Protein AF-A0A4R0D611-F1 (afdb_monomer)

Structure (mmCIF, N/CA/C/O backbone):
data_AF-A0A4R0D611-F1
#
_entry.id   AF-A0A4R0D611-F1
#
loop_
_atom_site.group_PDB
_atom_site.id
_atom_site.type_symbol
_atom_site.label_atom_id
_atom_site.label_alt_id
_atom_site.label_comp_id
_atom_site.label_asym_id
_atom_site.label_entity_id
_atom_site.label_seq_id
_atom_site.pdbx_PDB_ins_code
_atom_site.Cartn_x
_atom_site.Cartn_y
_atom_site.Cartn_z
_atom_site.occupancy
_atom_site.B_iso_or_equiv
_atom_site.auth_seq_id
_atom_site.auth_comp_id
_atom_site.auth_asym_id
_atom_site.auth_atom_id
_atom_site.pdbx_PDB_model_num
ATOM 1 N N . MET A 1 1 ? -16.629 16.294 0.890 1.00 43.75 1 MET A N 1
ATOM 2 C CA . MET A 1 1 ? -15.579 15.389 0.367 1.00 43.75 1 MET A CA 1
ATOM 3 C C . MET A 1 1 ? -15.288 14.328 1.422 1.00 43.75 1 MET A C 1
ATOM 5 O O . MET A 1 1 ? -14.810 14.677 2.495 1.00 43.75 1 MET A O 1
ATOM 9 N N . LYS A 1 2 ? -15.661 13.059 1.198 1.00 51.69 2 LYS A N 1
ATOM 10 C CA . LYS A 1 2 ? -15.370 11.981 2.159 1.00 51.69 2 LYS A CA 1
ATOM 11 C C . LYS A 1 2 ? -13.868 11.694 2.094 1.00 51.69 2 LYS A C 1
ATOM 13 O O . LYS A 1 2 ? -13.415 11.095 1.127 1.00 51.69 2 LYS A O 1
ATOM 18 N N . LYS A 1 3 ? -13.089 12.150 3.084 1.00 55.97 3 LYS A N 1
ATOM 19 C CA . LYS A 1 3 ? -11.711 11.667 3.271 1.00 55.97 3 LYS A CA 1
ATOM 20 C C . LYS A 1 3 ? -11.807 10.150 3.412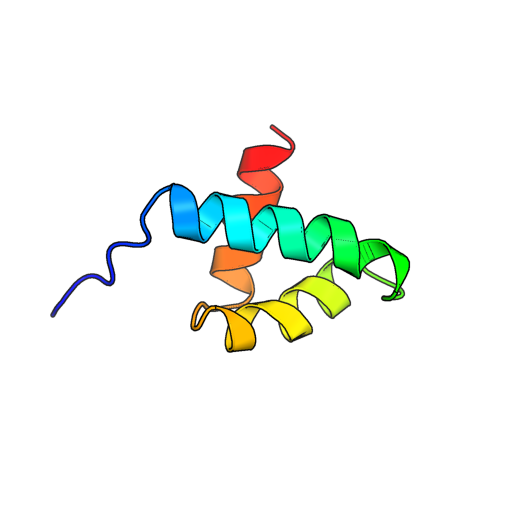 1.00 55.97 3 LYS A C 1
ATOM 22 O O . LYS A 1 3 ? -12.388 9.681 4.389 1.00 55.97 3 LYS A O 1
ATOM 27 N N . VAL A 1 4 ? -11.294 9.407 2.433 1.00 63.69 4 VAL A N 1
ATOM 28 C CA . VAL A 1 4 ? -11.130 7.957 2.544 1.00 63.69 4 VAL A CA 1
ATOM 29 C C . VAL A 1 4 ? -10.223 7.736 3.751 1.00 63.69 4 VAL A C 1
ATOM 31 O O . VAL A 1 4 ? -9.031 8.042 3.719 1.00 63.69 4 VAL A O 1
ATOM 34 N N . LYS A 1 5 ? -10.816 7.336 4.878 1.00 69.69 5 LYS A N 1
ATOM 35 C CA . LYS A 1 5 ? -10.066 7.011 6.086 1.00 69.69 5 LYS A CA 1
ATOM 36 C C . LYS A 1 5 ? -9.477 5.628 5.863 1.00 69.69 5 LYS A C 1
ATOM 38 O O . LYS A 1 5 ? -10.140 4.630 6.113 1.00 69.69 5 LYS A O 1
ATOM 43 N N . TYR A 1 6 ? -8.246 5.585 5.370 1.00 76.50 6 TYR A N 1
ATOM 44 C CA . TYR A 1 6 ? -7.459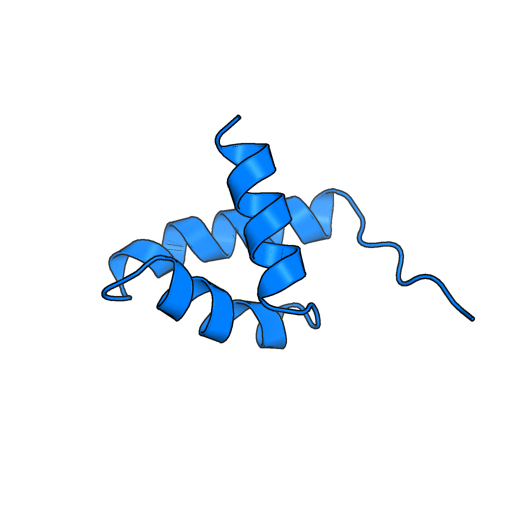 4.360 5.403 1.00 76.50 6 TYR A CA 1
ATOM 45 C C . TYR A 1 6 ? -7.215 4.005 6.869 1.00 76.50 6 TYR A C 1
ATOM 47 O O . TYR A 1 6 ? -6.505 4.736 7.571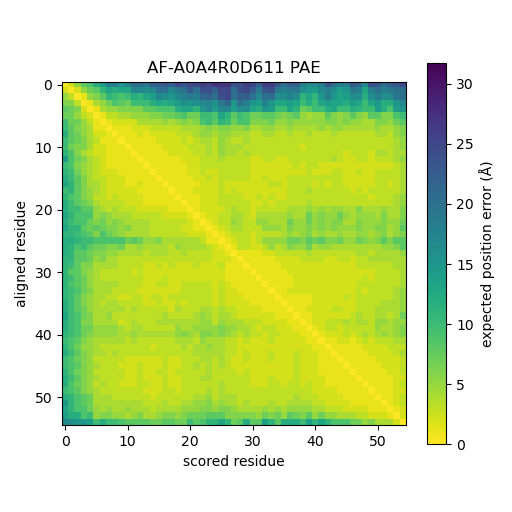 1.00 76.50 6 TYR A O 1
ATOM 55 N N . THR A 1 7 ? -7.865 2.940 7.333 1.00 83.50 7 THR A N 1
ATOM 56 C CA . THR A 1 7 ? -7.655 2.378 8.668 1.00 83.50 7 THR A CA 1
ATOM 57 C C . THR A 1 7 ? -6.234 1.821 8.773 1.00 83.50 7 THR A C 1
ATOM 59 O O . THR A 1 7 ? -5.641 1.484 7.744 1.00 83.50 7 THR A O 1
ATOM 62 N N . PRO A 1 8 ? -5.659 1.733 9.985 1.00 84.50 8 PRO A N 1
ATOM 63 C CA . PRO A 1 8 ? -4.347 1.115 10.184 1.00 84.50 8 PRO A CA 1
ATOM 64 C C . PRO A 1 8 ? -4.283 -0.297 9.587 1.00 84.50 8 PRO A C 1
ATOM 66 O O . PRO A 1 8 ? -3.350 -0.579 8.847 1.00 84.50 8 PRO A O 1
ATOM 69 N N . GLU A 1 9 ? -5.340 -1.099 9.742 1.00 87.06 9 GLU A N 1
ATOM 70 C CA . GLU A 1 9 ? -5.470 -2.425 9.115 1.00 87.06 9 GLU A CA 1
ATOM 71 C C . GLU A 1 9 ? -5.267 -2.417 7.594 1.00 87.06 9 GLU A C 1
ATOM 73 O O . GLU A 1 9 ? -4.576 -3.277 7.055 1.00 87.06 9 GLU A O 1
ATOM 78 N N . ILE A 1 10 ? -5.836 -1.438 6.879 1.00 87.31 10 ILE A N 1
ATOM 79 C CA . ILE A 1 10 ? -5.660 -1.331 5.422 1.00 87.31 10 ILE A CA 1
ATOM 80 C C . ILE A 1 10 ? -4.204 -1.004 5.082 1.00 87.31 10 ILE A C 1
ATOM 82 O O . ILE A 1 10 ? -3.675 -1.522 4.099 1.00 87.31 10 ILE A O 1
ATOM 86 N N . ARG A 1 11 ? -3.553 -0.154 5.884 1.00 88.31 11 ARG A N 1
ATOM 87 C CA . ARG A 1 11 ? -2.150 0.220 5.666 1.00 88.31 11 ARG A CA 1
ATOM 88 C C . ARG A 1 11 ? -1.228 -0.964 5.895 1.00 88.31 11 ARG A C 1
ATOM 90 O O . ARG A 1 11 ? -0.415 -1.256 5.028 1.00 88.31 11 ARG A O 1
ATOM 97 N N . GLU A 1 12 ? -1.394 -1.654 7.018 1.00 89.62 12 GLU A N 1
ATOM 98 C CA . GLU A 1 12 ? -0.592 -2.827 7.358 1.00 89.62 12 GLU A CA 1
ATOM 99 C C . GLU A 1 12 ? -0.790 -3.935 6.334 1.00 89.62 12 GLU A C 1
ATOM 101 O O . GLU A 1 12 ? 0.186 -4.448 5.800 1.00 89.62 12 GLU A O 1
ATOM 106 N N . ARG A 1 13 ? -2.037 -4.221 5.941 1.00 90.88 13 ARG A N 1
ATOM 107 C CA . ARG A 1 13 ? -2.316 -5.208 4.894 1.00 90.88 13 ARG A CA 1
ATOM 108 C C . ARG A 1 13 ? -1.661 -4.846 3.563 1.00 90.88 13 ARG A C 1
ATOM 110 O O . ARG A 1 13 ? -1.156 -5.729 2.877 1.00 90.88 13 ARG A O 1
ATOM 117 N N . ALA A 1 14 ? -1.665 -3.567 3.188 1.00 91.06 14 ALA A N 1
ATOM 118 C CA . ALA A 1 14 ? -1.052 -3.113 1.946 1.00 91.06 14 ALA A CA 1
ATOM 119 C C . ALA A 1 14 ? 0.481 -3.218 1.979 1.00 91.06 14 ALA A C 1
ATOM 121 O O . ALA A 1 14 ? 1.082 -3.647 0.997 1.00 91.06 14 ALA A O 1
ATOM 122 N N . VAL A 1 15 ? 1.104 -2.869 3.108 1.00 90.44 15 VAL A N 1
ATOM 123 C CA . VAL A 1 15 ? 2.553 -2.996 3.317 1.00 90.44 15 VAL A CA 1
ATOM 124 C C . VAL A 1 15 ? 2.975 -4.464 3.388 1.00 90.44 15 VAL A C 1
ATOM 126 O O . VAL A 1 15 ? 3.949 -4.849 2.752 1.00 90.44 15 VAL A O 1
ATOM 129 N N . GLN A 1 16 ? 2.218 -5.311 4.081 1.00 91.19 16 GLN A N 1
ATOM 130 C CA . GLN A 1 16 ? 2.514 -6.737 4.184 1.00 91.19 16 GLN A CA 1
ATOM 131 C C . GLN A 1 16 ? 2.407 -7.429 2.817 1.00 91.19 16 GLN A C 1
ATOM 133 O O . GLN A 1 16 ? 3.281 -8.208 2.447 1.00 91.19 16 GLN A O 1
ATOM 138 N N . LEU A 1 17 ? 1.384 -7.082 2.025 1.00 91.75 17 LEU A N 1
ATOM 139 C CA . LEU A 1 17 ? 1.248 -7.561 0.648 1.00 91.75 17 LEU A CA 1
ATOM 140 C C . LEU A 1 17 ? 2.401 -7.073 -0.242 1.00 91.75 17 LEU A C 1
ATOM 142 O O . LEU A 1 17 ? 2.838 -7.807 -1.128 1.00 91.75 17 LEU A O 1
ATOM 146 N N . LEU A 1 18 ? 2.893 -5.852 -0.005 1.00 89.94 18 LEU A N 1
ATOM 147 C CA . LEU A 1 18 ? 4.051 -5.296 -0.701 1.00 89.94 18 LEU A CA 1
ATOM 148 C C . LEU A 1 18 ? 5.320 -6.083 -0.405 1.00 89.94 18 LEU A C 1
ATOM 150 O O . LEU A 1 18 ? 5.992 -6.455 -1.355 1.00 89.94 18 LEU A O 1
ATOM 154 N N . ILE A 1 19 ? 5.596 -6.390 0.860 1.00 90.06 19 ILE A N 1
ATOM 155 C CA . ILE A 1 19 ? 6.771 -7.173 1.273 1.00 90.06 19 ILE A CA 1
ATOM 156 C C . ILE A 1 19 ? 6.697 -8.610 0.743 1.00 90.06 19 ILE A C 1
ATOM 158 O O . ILE A 1 19 ? 7.689 -9.184 0.302 1.00 90.06 19 ILE A O 1
ATOM 162 N N . GLU A 1 20 ? 5.510 -9.217 0.749 1.00 90.19 20 GLU A N 1
ATOM 163 C CA . GLU A 1 20 ? 5.328 -10.556 0.182 1.00 90.19 20 GLU A CA 1
ATOM 164 C C . GLU A 1 20 ? 5.574 -10.561 -1.331 1.00 90.19 20 GLU A C 1
ATOM 166 O O . GLU A 1 20 ? 6.234 -11.454 -1.861 1.00 90.19 20 GLU A O 1
ATOM 171 N N . SER A 1 21 ? 5.093 -9.522 -2.014 1.00 87.81 21 SER A N 1
ATOM 172 C CA . SER A 1 21 ? 5.235 -9.392 -3.460 1.00 87.81 21 SER A CA 1
ATOM 173 C C . SER A 1 21 ? 6.599 -8.853 -3.887 1.00 87.81 21 SER A C 1
ATOM 175 O O . SER A 1 21 ? 6.994 -9.115 -5.013 1.00 87.81 21 SER A O 1
ATOM 177 N N . GLU A 1 22 ? 7.351 -8.128 -3.050 1.00 86.31 22 GLU A N 1
ATOM 178 C CA . GLU A 1 22 ? 8.607 -7.471 -3.462 1.00 86.31 22 GLU A CA 1
ATOM 179 C C . GLU A 1 22 ? 9.626 -8.460 -4.036 1.00 86.31 22 GLU A C 1
ATOM 181 O O . GLU A 1 22 ? 10.419 -8.089 -4.893 1.00 86.31 22 GLU A O 1
ATOM 186 N N . LYS A 1 23 ? 9.563 -9.726 -3.605 1.00 85.56 23 LYS A N 1
ATOM 187 C CA . LYS A 1 23 ? 10.422 -10.822 -4.074 1.00 85.56 23 LYS A CA 1
ATOM 188 C C . LYS A 1 23 ? 10.090 -11.297 -5.490 1.00 85.56 23 LYS A C 1
ATOM 190 O O . LYS A 1 23 ? 10.946 -11.884 -6.143 1.00 85.56 23 LYS A O 1
ATOM 195 N N . ASP A 1 24 ? 8.857 -11.071 -5.936 1.00 89.88 24 ASP A N 1
ATOM 196 C CA . ASP A 1 24 ? 8.353 -11.443 -7.262 1.00 89.88 24 ASP A CA 1
ATOM 197 C C . ASP A 1 24 ? 8.599 -10.335 -8.301 1.00 89.88 24 ASP A C 1
ATOM 199 O O . ASP A 1 24 ? 8.629 -10.585 -9.504 1.00 89.88 24 ASP A O 1
ATOM 203 N N . TYR A 1 25 ? 8.831 -9.099 -7.843 1.00 88.88 25 TYR A N 1
ATOM 204 C CA . TYR A 1 25 ? 9.074 -7.953 -8.713 1.00 88.88 25 TYR A CA 1
ATOM 205 C C . TYR A 1 25 ? 10.550 -7.532 -8.713 1.00 88.88 25 TYR A C 1
ATOM 207 O O . TYR A 1 25 ? 11.220 -7.559 -7.686 1.00 88.88 25 TYR A O 1
ATOM 215 N N . PRO A 1 26 ? 11.067 -7.010 -9.838 1.00 85.56 26 PRO A N 1
ATOM 216 C CA . PRO A 1 26 ? 12.455 -6.548 -9.932 1.00 85.56 26 PRO A CA 1
ATOM 217 C C . PRO A 1 26 ? 12.732 -5.269 -9.124 1.00 85.56 26 PRO A C 1
ATOM 219 O O . PRO A 1 26 ? 13.861 -4.783 -9.092 1.00 85.56 26 PRO A O 1
ATOM 222 N N . SER A 1 27 ? 11.704 -4.639 -8.547 1.00 87.19 27 SER A N 1
ATOM 223 C CA . SER A 1 27 ? 11.820 -3.379 -7.813 1.00 87.19 27 SER A CA 1
ATOM 224 C C . SER A 1 27 ? 10.619 -3.147 -6.900 1.00 87.19 27 SER A C 1
ATOM 226 O O . SER A 1 27 ? 9.479 -3.391 -7.296 1.00 87.19 27 SER A O 1
ATOM 228 N N . ASN A 1 28 ? 10.857 -2.509 -5.750 1.00 86.19 28 ASN A N 1
ATOM 229 C CA . ASN A 1 28 ? 9.797 -2.049 -4.843 1.00 86.19 28 ASN A CA 1
ATOM 230 C C . ASN A 1 28 ? 8.754 -1.184 -5.560 1.00 86.19 28 ASN A C 1
ATOM 232 O O . ASN A 1 28 ? 7.561 -1.325 -5.326 1.00 86.19 28 ASN A O 1
ATOM 236 N N . TRP A 1 29 ? 9.179 -0.322 -6.489 1.00 89.56 29 TRP A N 1
ATOM 237 C CA . TRP A 1 29 ? 8.257 0.505 -7.274 1.00 89.56 29 TRP A CA 1
ATOM 238 C C . TRP A 1 29 ? 7.324 -0.320 -8.176 1.00 89.56 29 TRP A C 1
ATOM 240 O O . TRP A 1 29 ? 6.146 0.011 -8.306 1.00 89.56 29 TRP A O 1
ATOM 250 N N . ALA A 1 30 ? 7.826 -1.418 -8.752 1.00 90.94 30 ALA A N 1
ATOM 251 C CA . ALA A 1 30 ? 7.029 -2.328 -9.573 1.00 90.94 30 ALA A CA 1
ATOM 252 C C . ALA A 1 30 ? 5.988 -3.082 -8.723 1.00 90.94 30 ALA A C 1
ATOM 254 O O . ALA A 1 30 ? 4.823 -3.175 -9.110 1.00 90.94 30 ALA A O 1
ATOM 255 N N . ALA A 1 31 ? 6.364 -3.516 -7.519 1.00 92.00 31 ALA A N 1
ATOM 256 C CA . ALA A 1 31 ? 5.422 -4.115 -6.577 1.00 92.00 31 ALA A CA 1
ATOM 257 C C . ALA A 1 31 ? 4.382 -3.091 -6.070 1.00 92.00 31 ALA A C 1
ATOM 259 O O . ALA A 1 31 ? 3.185 -3.378 -6.036 1.00 92.00 31 ALA A O 1
ATOM 260 N N . ILE A 1 32 ? 4.806 -1.857 -5.762 1.00 92.00 32 ILE A N 1
ATOM 261 C CA . ILE A 1 32 ? 3.926 -0.762 -5.321 1.00 92.00 32 ILE A CA 1
ATOM 262 C C . ILE A 1 32 ? 2.868 -0.445 -6.381 1.00 92.00 32 ILE A C 1
ATOM 264 O O . ILE A 1 32 ? 1.686 -0.359 -6.053 1.00 92.00 32 ILE A O 1
ATOM 268 N N . THR A 1 33 ? 3.263 -0.282 -7.647 1.00 91.31 33 THR A N 1
ATOM 269 C CA . THR A 1 33 ? 2.312 0.040 -8.724 1.00 91.31 33 THR A CA 1
ATOM 270 C C . THR A 1 33 ? 1.340 -1.110 -9.003 1.00 91.31 33 THR A C 1
ATOM 272 O O . THR A 1 33 ? 0.183 -0.865 -9.337 1.00 91.31 33 THR A O 1
ATOM 275 N N . ALA A 1 34 ? 1.765 -2.361 -8.796 1.00 90.38 34 ALA A N 1
ATOM 276 C CA . ALA A 1 34 ? 0.902 -3.533 -8.931 1.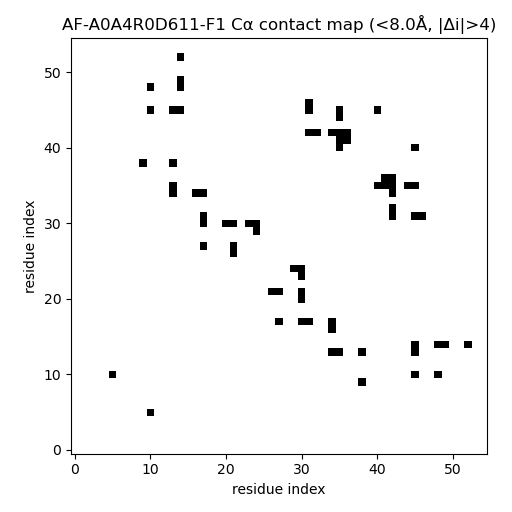00 90.38 34 ALA A CA 1
ATOM 277 C C . ALA A 1 34 ? -0.094 -3.684 -7.763 1.00 90.38 34 ALA A C 1
ATOM 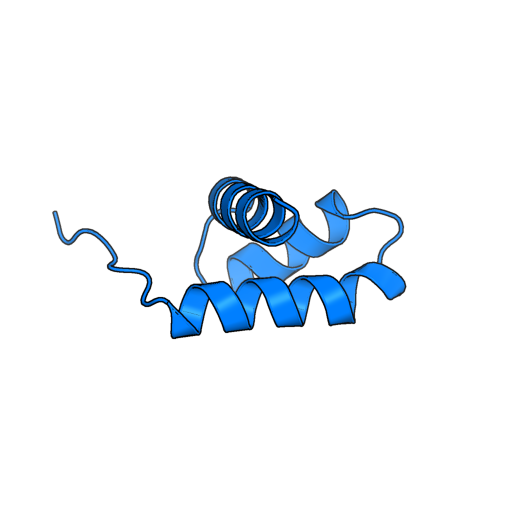279 O O . ALA A 1 34 ? -1.217 -4.156 -7.957 1.00 90.38 34 ALA A O 1
ATOM 280 N N . ILE A 1 35 ? 0.288 -3.282 -6.545 1.00 90.44 35 ILE A N 1
ATOM 281 C CA . ILE A 1 35 ? -0.529 -3.459 -5.332 1.00 90.44 35 ILE A CA 1
ATOM 282 C C . ILE A 1 35 ? -1.448 -2.275 -5.050 1.00 90.44 35 ILE A C 1
ATOM 284 O O . ILE A 1 35 ? -2.575 -2.476 -4.603 1.00 90.44 35 ILE A O 1
ATOM 288 N N . ALA A 1 36 ? -1.015 -1.049 -5.330 1.00 89.44 36 ALA A N 1
ATOM 289 C CA . ALA A 1 36 ? -1.815 0.155 -5.129 1.00 89.44 36 ALA A CA 1
ATOM 290 C C . ALA A 1 36 ? -3.265 0.044 -5.665 1.00 89.44 36 ALA A C 1
ATOM 292 O O . ALA A 1 36 ? -4.203 0.245 -4.881 1.00 89.44 36 ALA A O 1
ATOM 293 N N . PRO A 1 37 ? -3.507 -0.386 -6.924 1.00 88.88 37 PRO A N 1
ATOM 294 C CA . PRO A 1 37 ? -4.867 -0.561 -7.431 1.00 88.88 37 PRO A CA 1
ATOM 295 C C . PRO A 1 37 ? -5.641 -1.702 -6.751 1.00 88.88 37 PRO A C 1
ATOM 297 O O . PRO A 1 37 ? -6.863 -1.619 -6.675 1.00 88.88 37 PRO A O 1
ATOM 300 N N . LYS A 1 38 ? -4.975 -2.732 -6.201 1.00 87.94 38 LYS A N 1
ATOM 301 C CA . LYS A 1 38 ? -5.638 -3.827 -5.457 1.00 87.94 38 LYS A CA 1
ATOM 302 C C . LYS A 1 38 ? -6.253 -3.352 -4.140 1.00 87.94 38 LYS A C 1
ATOM 304 O O . LYS A 1 38 ? -7.261 -3.893 -3.700 1.00 87.94 38 LYS A O 1
ATOM 309 N N . ILE A 1 39 ? -5.636 -2.354 -3.511 1.00 86.25 39 ILE A N 1
ATOM 310 C CA . ILE A 1 39 ? -6.096 -1.756 -2.250 1.00 86.25 39 ILE A CA 1
ATOM 311 C C . ILE A 1 39 ? -7.044 -0.572 -2.507 1.00 86.25 39 ILE A C 1
ATOM 313 O O . ILE A 1 39 ? -7.790 -0.162 -1.618 1.00 86.25 39 ILE A O 1
ATOM 317 N N . GLY A 1 40 ? -7.037 -0.023 -3.725 1.00 86.25 40 GLY A N 1
ATOM 318 C CA . GLY A 1 40 ? -7.765 1.198 -4.067 1.00 86.25 40 GLY A CA 1
ATOM 319 C C . GLY A 1 40 ? -7.070 2.463 -3.557 1.00 86.25 40 GLY A C 1
ATOM 320 O O . GLY A 1 40 ? -7.732 3.466 -3.295 1.00 86.25 40 GLY A O 1
ATOM 321 N N . CYS A 1 41 ? -5.745 2.419 -3.388 1.00 87.75 41 CYS A N 1
ATOM 322 C CA . CYS A 1 41 ? -4.924 3.576 -3.043 1.00 87.75 41 CYS A CA 1
ATOM 323 C C . CYS A 1 41 ? -3.993 3.955 -4.204 1.00 87.75 41 CYS A C 1
ATOM 325 O O . CYS A 1 41 ? -3.825 3.208 -5.166 1.00 87.75 41 CYS A O 1
ATOM 327 N N . THR A 1 42 ? -3.394 5.146 -4.144 1.00 89.81 42 THR A N 1
ATOM 328 C CA . THR A 1 42 ? -2.387 5.547 -5.134 1.00 89.81 42 THR A CA 1
ATOM 329 C C . THR A 1 42 ? -1.027 4.924 -4.800 1.00 89.81 42 THR A C 1
ATOM 331 O O . THR A 1 42 ? -0.721 4.726 -3.619 1.00 89.81 42 THR A O 1
ATOM 334 N N . PRO A 1 43 ? -0.168 4.656 -5.801 1.00 91.00 43 PRO A N 1
ATOM 335 C CA . PRO A 1 43 ? 1.177 4.126 -5.564 1.00 91.00 43 PRO A CA 1
ATOM 336 C C . PRO A 1 43 ? 2.010 5.027 -4.645 1.00 91.00 43 PRO A C 1
ATOM 338 O O . PRO A 1 43 ? 2.751 4.537 -3.797 1.00 91.00 43 PRO A O 1
ATOM 341 N N . GLU A 1 44 ? 1.826 6.345 -4.721 1.00 90.69 44 GLU A N 1
ATOM 342 C CA . GLU A 1 44 ? 2.453 7.294 -3.796 1.00 90.69 44 GLU A CA 1
ATOM 343 C C . GLU A 1 44 ? 2.007 7.087 -2.344 1.00 90.69 44 GLU A C 1
ATOM 345 O O . GLU A 1 44 ? 2.836 7.109 -1.437 1.00 90.69 44 GLU A O 1
ATOM 350 N N . THR A 1 45 ? 0.716 6.825 -2.114 1.00 89.94 45 THR A N 1
ATOM 351 C CA . THR A 1 4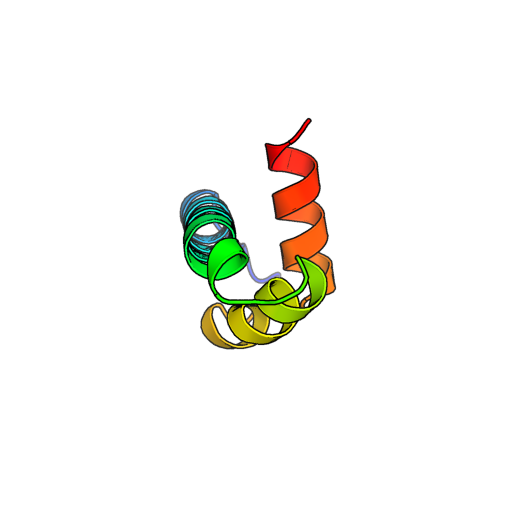5 ? 0.190 6.547 -0.769 1.00 89.94 45 THR A CA 1
ATOM 352 C C . THR A 1 45 ? 0.834 5.291 -0.187 1.00 89.94 45 THR A C 1
ATOM 354 O O . THR A 1 45 ? 1.291 5.298 0.957 1.00 89.94 45 THR A O 1
ATOM 357 N N . LEU A 1 46 ? 0.909 4.228 -0.990 1.00 90.38 46 LEU A N 1
ATOM 358 C CA . LEU A 1 46 ? 1.510 2.964 -0.578 1.00 90.38 46 LEU A CA 1
ATOM 359 C C . LEU A 1 46 ? 3.015 3.105 -0.313 1.00 90.38 46 LEU A C 1
ATOM 361 O O . LEU A 1 46 ? 3.513 2.565 0.671 1.00 90.38 46 LEU A O 1
ATOM 365 N N . ARG A 1 47 ? 3.727 3.899 -1.123 1.00 90.81 47 ARG A N 1
ATOM 366 C CA . ARG A 1 47 ? 5.139 4.231 -0.889 1.00 9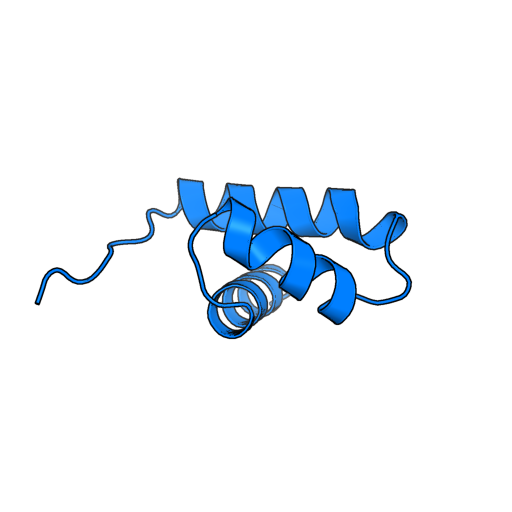0.81 47 ARG A CA 1
ATOM 367 C C . ARG A 1 47 ? 5.348 4.924 0.455 1.00 90.81 47 ARG A C 1
ATOM 369 O O . ARG A 1 47 ? 6.280 4.570 1.169 1.00 90.81 47 ARG A O 1
ATOM 376 N N . VAL A 1 48 ? 4.506 5.898 0.803 1.00 91.31 48 VAL A N 1
ATOM 377 C CA . VAL A 1 48 ? 4.609 6.605 2.091 1.00 91.31 48 VAL A CA 1
ATOM 378 C C . VAL A 1 48 ? 4.382 5.644 3.256 1.00 91.31 48 VAL A C 1
ATOM 380 O O . VAL A 1 48 ? 5.086 5.731 4.255 1.00 91.31 48 VAL A O 1
ATOM 383 N N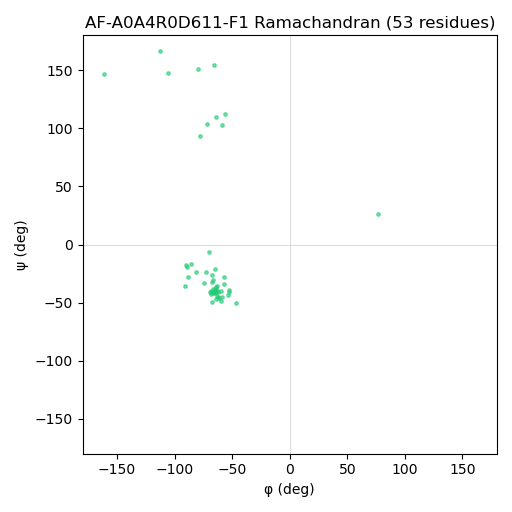 . TRP A 1 49 ? 3.430 4.714 3.140 1.00 90.75 49 TRP A N 1
ATOM 384 C CA . TRP A 1 49 ? 3.205 3.697 4.172 1.00 90.75 49 TRP A CA 1
ATOM 385 C C . TRP A 1 49 ? 4.374 2.726 4.298 1.00 90.75 49 TRP A C 1
ATOM 387 O O . TRP A 1 49 ? 4.771 2.418 5.414 1.00 90.75 49 TRP A O 1
ATOM 397 N N . TYR A 1 50 ? 4.955 2.301 3.177 1.00 88.31 50 TYR A N 1
ATOM 398 C CA . TYR A 1 50 ? 6.141 1.451 3.179 1.00 88.31 50 TYR A CA 1
ATOM 399 C C . TYR A 1 50 ? 7.342 2.154 3.818 1.00 88.31 50 TYR A C 1
ATOM 401 O O . TYR A 1 50 ? 8.011 1.591 4.674 1.00 88.31 50 TYR A O 1
ATOM 409 N N . GLN A 1 51 ? 7.570 3.424 3.481 1.00 88.81 51 GLN A N 1
ATOM 410 C CA . GLN A 1 51 ? 8.640 4.213 4.086 1.00 88.81 51 GLN A CA 1
ATOM 411 C C . GLN A 1 51 ? 8.427 4.419 5.592 1.00 88.81 51 GLN A C 1
ATOM 413 O O . GLN A 1 51 ? 9.378 4.317 6.348 1.00 88.81 51 GLN A O 1
ATOM 418 N N . LYS A 1 52 ? 7.181 4.650 6.024 1.00 87.81 52 LYS A N 1
ATOM 419 C CA . LYS A 1 52 ? 6.775 4.724 7.440 1.00 87.81 52 LYS A CA 1
ATOM 420 C C . LYS A 1 52 ? 6.921 3.406 8.205 1.00 87.81 52 LYS A C 1
ATOM 422 O O . LYS A 1 52 ? 6.867 3.438 9.423 1.00 87.81 52 LYS A O 1
ATOM 427 N N . TYR A 1 53 ? 6.962 2.277 7.504 1.00 86.00 53 TYR A N 1
ATOM 428 C CA . TYR A 1 53 ? 7.129 0.951 8.099 1.00 86.00 53 TYR A CA 1
ATOM 429 C C . TYR A 1 53 ? 8.609 0.576 8.255 1.00 86.00 53 TYR A C 1
ATOM 431 O O . TYR A 1 53 ? 8.950 -0.213 9.128 1.00 86.00 53 TYR A O 1
ATOM 439 N N . LEU A 1 54 ? 9.472 1.119 7.391 1.00 79.12 54 LEU A N 1
ATOM 440 C CA . LEU A 1 54 ? 10.924 0.932 7.448 1.00 79.12 54 LEU A CA 1
ATOM 441 C C . LEU A 1 54 ? 11.638 1.926 8.385 1.00 79.12 54 LEU A C 1
ATOM 443 O O . LEU A 1 54 ? 12.806 1.700 8.697 1.00 79.12 54 LEU A O 1
ATOM 447 N N . ASP 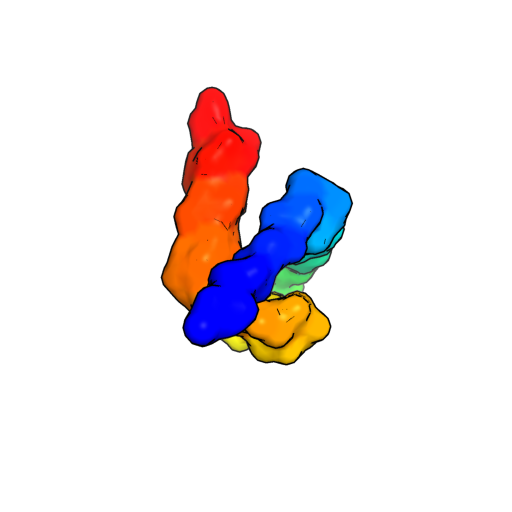A 1 55 ? 10.965 3.018 8.758 1.00 75.88 55 ASP A N 1
ATOM 448 C CA . ASP A 1 55 ? 11.363 3.978 9.805 1.00 75.88 55 ASP A CA 1
ATOM 449 C C . ASP A 1 55 ? 11.020 3.431 11.198 1.00 75.88 55 ASP A C 1
ATOM 451 O O . ASP A 1 55 ? 11.909 3.467 12.078 1.00 75.88 55 ASP A O 1
#

pLDDT: mean 85.42, std 9.98, range [43.75, 92.0]

Nearest PDB structures (foldseek):
  2rn7-assembly1_A  TM=8.911E-01  e=2.248E-05  Shigella flexneri
  4fcy-assembly1_B  TM=8.053E-01  e=1.654E+00  Muvirus mu
  4fcy-assembly1_A  TM=8.067E-01  e=2.379E+00  Muvirus mu
  2lr8-assembly1_A  TM=6.763E-01  e=1.557E+00  Homo sapiens
  7sj3-assembly1_B  TM=7.494E-01  e=5.554E+00  Homo sapiens

Solvent-accessible surface area (backbone atoms only — not comparable to full-atom values): 3284 Å² total; per-residue (Å²): 132,86,76,81,76,78,47,70,68,57,51,51,52,53,42,53,51,35,62,67,38,31,80,81,31,100,35,64,68,57,23,34,59,65,44,16,67,76,75,73,48,52,41,68,58,50,48,53,51,42,54,64,70,76,104

Secondary structure (DSSP, 8-state):
-------HHHHHHHHHHHHHHHTTSSSHHHHHHHHHHHHTS-HHHHHHHHHHHH-

Radius of gyration: 10.8 Å; Cα contacts (8 Å, |Δi|>4): 37; chains: 1; bounding box: 28×27×20 Å

Mean predicted aligned error: 4.66 Å

Foldseek 3Di:
DPPPPCDPVLLVVLLVQLVVCCVVDPHSLVSLCVSCVVSVHDSVVNVVSNVVVVD

Sequence (55 aa):
MKKVKYTPEIRERAVQLLIESEKDYPSNWAAITAIAPKIGCTPETLRVWYQKYLD